Protein AF-A0A955U4Z6-F1 (afdb_monomer_lite)

Radius of gyration: 16.32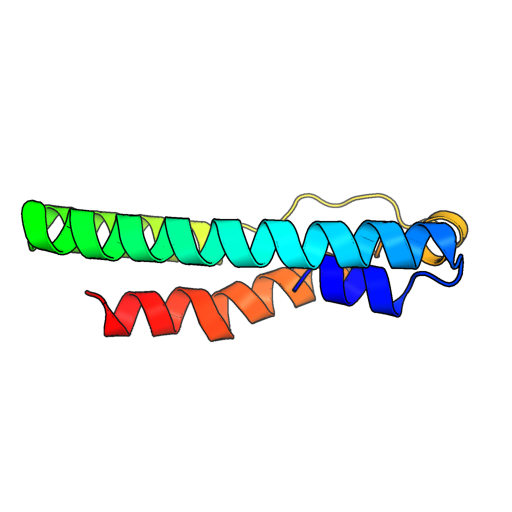 Å; chains: 1; bounding box: 37×24×41 Å

Foldseek 3Di:
DLLVQLLVQAPDPVLNVVSVVVVVVVVVVVVVVLVVLLVCCVVPPPVSLVVLLVVLVVQLVDQDDADDDDSVVSNSSDDHSVSVRVVSNCCSVVPSVVSSVVRD

Secondary structure (DSSP, 8-state):
-HHHHHHHH---HHHHHHHHHHHHHHHHHHHHHHHHHHHHHHHHHHHHHHHHHHHHHHHHH-PPPP----HHHHHTT---HHHHHHHHHHHIIIIIHHHHHHH-

Structure (mmCIF, N/CA/C/O backbone):
data_AF-A0A955U4Z6-F1
#
_entry.id   AF-A0A955U4Z6-F1
#
loop_
_atom_site.group_PDB
_atom_site.id
_atom_site.type_symbol
_atom_site.label_atom_id
_atom_site.label_alt_id
_atom_site.label_comp_id
_atom_site.label_asym_id
_atom_site.label_entity_id
_atom_site.label_seq_id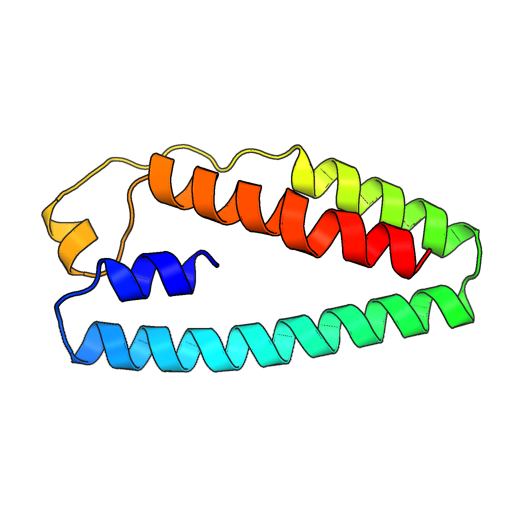
_atom_site.pdbx_PDB_ins_code
_atom_site.Cartn_x
_atom_site.Cartn_y
_atom_site.Cartn_z
_atom_site.occupancy
_atom_site.B_iso_or_equiv
_atom_site.auth_seq_id
_atom_site.auth_comp_id
_atom_site.auth_asym_id
_atom_site.auth_atom_id
_atom_site.pdbx_PDB_model_num
ATOM 1 N N . ALA A 1 1 ? 2.379 1.305 -4.139 1.00 72.56 1 ALA A N 1
ATOM 2 C CA . ALA A 1 1 ? 2.779 2.453 -4.996 1.00 72.56 1 ALA A CA 1
ATOM 3 C C . ALA A 1 1 ? 4.273 2.533 -5.298 1.00 72.56 1 ALA A C 1
ATOM 5 O O . ALA A 1 1 ? 4.604 2.851 -6.435 1.00 72.56 1 ALA A O 1
ATOM 6 N N . LEU A 1 2 ? 5.170 2.265 -4.337 1.00 80.31 2 LEU A N 1
ATOM 7 C CA . LEU A 1 2 ? 6.611 2.250 -4.613 1.00 80.31 2 LEU A CA 1
ATOM 8 C C . LEU A 1 2 ? 6.972 1.164 -5.631 1.00 80.31 2 LEU A C 1
ATOM 10 O O . LEU A 1 2 ? 7.473 1.505 -6.692 1.00 80.31 2 LEU A O 1
ATOM 14 N N . ALA A 1 3 ? 6.602 -0.096 -5.388 1.00 81.62 3 ALA A N 1
ATOM 15 C CA . ALA A 1 3 ? 6.842 -1.188 -6.336 1.00 81.62 3 ALA A CA 1
ATOM 16 C C . ALA A 1 3 ? 6.216 -0.935 -7.726 1.00 81.62 3 ALA A C 1
ATOM 18 O O . ALA A 1 3 ? 6.820 -1.236 -8.748 1.00 81.62 3 ALA A O 1
ATOM 19 N N . ALA A 1 4 ? 5.073 -0.242 -7.802 1.00 83.31 4 ALA A N 1
ATOM 20 C CA . ALA A 1 4 ? 4.504 0.194 -9.080 1.00 83.31 4 ALA A CA 1
ATOM 21 C C . ALA A 1 4 ? 5.373 1.257 -9.785 1.00 83.31 4 ALA A C 1
ATOM 23 O O . ALA A 1 4 ? 5.463 1.272 -11.009 1.00 83.31 4 ALA A O 1
ATOM 24 N N . ALA A 1 5 ? 6.023 2.151 -9.033 1.00 83.38 5 ALA A N 1
ATOM 25 C CA . ALA A 1 5 ? 7.005 3.085 -9.582 1.00 83.38 5 ALA A CA 1
ATOM 26 C C . ALA A 1 5 ? 8.297 2.374 -10.021 1.00 83.38 5 ALA A C 1
ATOM 28 O O . ALA A 1 5 ? 8.842 2.716 -11.066 1.00 83.38 5 ALA A O 1
ATOM 29 N N . GLN A 1 6 ? 8.737 1.354 -9.277 1.00 85.12 6 GLN A N 1
ATOM 30 C CA . GLN A 1 6 ? 9.868 0.493 -9.645 1.00 85.12 6 GLN A CA 1
ATOM 31 C C . GLN A 1 6 ? 9.595 -0.248 -10.956 1.00 85.12 6 GLN A C 1
ATOM 33 O O . GLN A 1 6 ? 10.416 -0.205 -11.867 1.00 85.12 6 GLN A O 1
ATOM 38 N N . LEU A 1 7 ? 8.403 -0.837 -11.095 1.00 87.12 7 LEU A N 1
ATOM 39 C CA . LEU A 1 7 ? 7.986 -1.558 -12.298 1.00 87.12 7 LEU A CA 1
ATOM 40 C C . LEU A 1 7 ? 7.933 -0.657 -13.538 1.00 87.12 7 LEU A C 1
ATOM 42 O O . LEU A 1 7 ? 8.224 -1.111 -14.641 1.00 87.12 7 LEU A O 1
ATOM 46 N N . ARG A 1 8 ? 7.567 0.622 -13.383 1.00 85.81 8 ARG A N 1
ATOM 47 C CA . ARG A 1 8 ? 7.585 1.588 -14.495 1.00 85.81 8 ARG A CA 1
ATOM 48 C C . ARG A 1 8 ? 9.001 1.936 -14.960 1.00 85.81 8 ARG A C 1
ATOM 50 O O . ARG A 1 8 ? 9.170 2.244 -16.132 1.00 85.81 8 ARG A O 1
ATOM 57 N N . GLY A 1 9 ? 9.981 1.916 -14.056 1.00 82.69 9 GLY A N 1
ATOM 58 C CA . GLY A 1 9 ? 11.381 2.222 -14.369 1.00 82.69 9 GLY A CA 1
ATOM 59 C C . GLY A 1 9 ? 12.204 1.017 -14.834 1.00 82.69 9 GLY A C 1
ATOM 60 O O . GLY A 1 9 ? 13.164 1.195 -15.575 1.00 82.69 9 GLY A O 1
ATOM 61 N N . ALA A 1 10 ? 11.829 -0.196 -14.420 1.00 86.44 10 ALA A N 1
ATOM 62 C CA . ALA A 1 10 ? 12.552 -1.419 -14.754 1.00 86.44 10 ALA A CA 1
ATOM 63 C C . ALA A 1 10 ? 12.377 -1.816 -16.229 1.00 86.44 10 ALA A C 1
ATOM 65 O O . ALA A 1 10 ? 11.247 -1.990 -16.705 1.00 86.44 10 ALA A O 1
ATOM 66 N N . THR A 1 11 ? 13.495 -2.019 -16.928 1.00 87.62 11 THR A N 1
ATOM 67 C CA . THR A 1 11 ? 13.526 -2.472 -18.330 1.00 87.62 11 THR A CA 1
ATOM 68 C C . THR A 1 11 ? 13.846 -3.959 -18.472 1.00 87.62 11 THR A C 1
ATOM 70 O O . THR A 1 11 ? 13.413 -4.580 -19.439 1.00 87.62 11 THR A O 1
ATOM 73 N N . ASP A 1 12 ? 14.555 -4.542 -17.505 1.00 88.56 12 ASP A N 1
ATOM 74 C CA . ASP A 1 12 ? 14.891 -5.967 -17.485 1.00 88.56 12 ASP A CA 1
ATOM 75 C C . ASP A 1 12 ? 13.634 -6.832 -17.227 1.00 88.56 12 ASP A C 1
ATOM 77 O O . ASP A 1 12 ? 12.949 -6.618 -16.220 1.00 88.56 12 ASP A O 1
ATOM 81 N N . PRO A 1 13 ? 13.306 -7.806 -18.099 1.00 90.00 13 PRO A N 1
ATOM 82 C CA . PRO A 1 13 ? 12.094 -8.615 -17.970 1.00 90.00 13 PRO A CA 1
ATOM 83 C C . PRO A 1 13 ? 12.062 -9.463 -16.692 1.00 90.00 13 PRO A C 1
ATOM 85 O O . PRO A 1 13 ? 11.011 -9.557 -16.064 1.00 90.00 13 PRO A O 1
ATOM 88 N N . VAL A 1 14 ? 13.201 -9.999 -16.244 1.00 91.31 14 VAL A N 1
ATOM 89 C CA . VAL A 1 14 ? 13.281 -10.799 -15.010 1.00 91.31 14 VAL A CA 1
ATOM 90 C C . VAL A 1 14 ? 13.001 -9.917 -13.797 1.00 91.31 14 VAL A C 1
ATOM 92 O O . VAL A 1 14 ? 12.239 -10.290 -12.906 1.00 91.31 14 VAL A O 1
ATOM 95 N N . VAL A 1 15 ? 13.563 -8.706 -13.774 1.00 89.12 15 VAL A N 1
ATOM 96 C CA . VAL A 1 15 ? 13.299 -7.733 -12.702 1.00 89.12 15 VAL A CA 1
ATOM 97 C C . VAL A 1 15 ? 11.819 -7.349 -12.663 1.00 89.12 15 VAL A C 1
ATOM 99 O O . VAL A 1 15 ? 11.232 -7.242 -11.585 1.00 89.12 15 VAL A O 1
ATOM 102 N N . ARG A 1 16 ? 11.190 -7.154 -13.825 1.00 91.75 16 ARG A N 1
ATOM 103 C CA . ARG A 1 16 ? 9.763 -6.815 -13.919 1.00 91.75 16 ARG A CA 1
ATOM 104 C C . ARG A 1 16 ? 8.866 -7.936 -13.396 1.00 91.75 16 ARG A C 1
ATOM 106 O O . ARG A 1 16 ? 7.914 -7.638 -12.671 1.00 91.75 16 ARG A O 1
ATOM 113 N N . ASP A 1 17 ? 9.182 -9.188 -13.711 1.00 93.81 17 ASP A N 1
ATOM 114 C CA . ASP A 1 17 ? 8.438 -10.350 -13.217 1.00 93.81 17 ASP A CA 1
ATOM 115 C C . ASP A 1 17 ? 8.536 -10.458 -11.691 1.00 93.81 17 ASP A C 1
ATOM 117 O O . ASP A 1 17 ? 7.518 -10.592 -11.009 1.00 93.81 17 ASP A O 1
ATOM 121 N N . VAL A 1 18 ? 9.738 -10.278 -11.132 1.00 92.31 18 VAL A N 1
ATOM 122 C CA . VAL A 1 18 ? 9.953 -10.263 -9.675 1.00 92.31 18 VAL A CA 1
ATOM 123 C C . VAL A 1 18 ? 9.162 -9.138 -9.002 1.00 92.31 18 VAL A C 1
ATOM 125 O O . VAL A 1 18 ? 8.453 -9.384 -8.028 1.00 92.31 18 VAL A O 1
ATOM 128 N N . ILE A 1 19 ? 9.228 -7.907 -9.524 1.00 90.62 19 ILE A N 1
ATOM 129 C CA . ILE A 1 19 ? 8.474 -6.771 -8.965 1.00 90.62 19 ILE A CA 1
ATOM 130 C C . ILE A 1 19 ? 6.960 -7.018 -9.047 1.00 90.62 19 ILE A C 1
ATOM 132 O O . ILE A 1 19 ? 6.224 -6.604 -8.153 1.00 90.62 19 ILE A O 1
ATOM 136 N N . THR A 1 20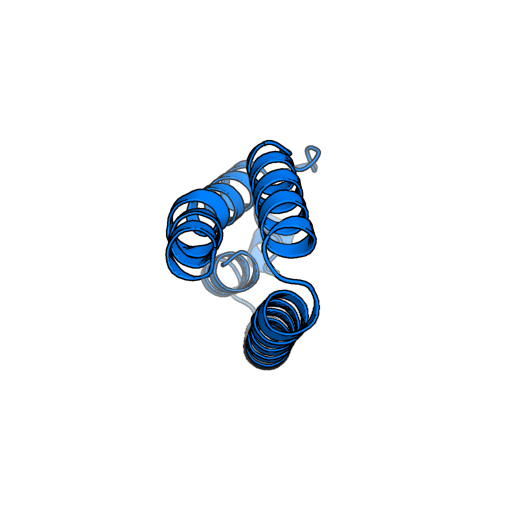 ? 6.487 -7.692 -10.096 1.00 93.00 20 THR A N 1
ATOM 137 C CA . THR A 1 20 ? 5.068 -8.046 -10.248 1.00 93.00 20 THR A CA 1
ATOM 138 C C . THR A 1 20 ? 4.625 -9.053 -9.187 1.00 93.00 20 THR A C 1
ATOM 140 O O . THR A 1 20 ? 3.563 -8.868 -8.594 1.00 93.00 20 THR A O 1
ATOM 143 N N . GLY A 1 21 ? 5.452 -10.060 -8.889 1.00 94.06 21 GLY A N 1
ATOM 144 C CA . GLY A 1 21 ? 5.221 -10.975 -7.767 1.00 94.06 21 GLY A CA 1
ATOM 145 C C . GLY A 1 21 ? 5.151 -10.236 -6.429 1.00 94.06 21 GLY A C 1
ATOM 146 O O . GLY A 1 21 ? 4.155 -10.341 -5.723 1.00 94.06 21 GLY A O 1
ATOM 147 N N . ILE A 1 22 ? 6.139 -9.380 -6.146 1.00 91.00 22 ILE A N 1
ATOM 148 C CA . ILE A 1 22 ? 6.165 -8.553 -4.925 1.00 91.00 22 ILE A CA 1
ATOM 149 C C . ILE A 1 22 ? 4.907 -7.685 -4.817 1.00 91.00 22 ILE A C 1
ATOM 151 O O . ILE A 1 22 ? 4.332 -7.557 -3.743 1.00 91.00 22 ILE A O 1
ATOM 155 N N . LEU A 1 23 ? 4.455 -7.076 -5.917 1.00 91.00 23 LEU A N 1
ATOM 156 C CA . LEU A 1 23 ? 3.244 -6.252 -5.910 1.00 91.00 23 LEU A CA 1
ATOM 157 C C . LEU A 1 23 ? 2.010 -7.032 -5.464 1.00 91.00 23 LEU A C 1
ATOM 159 O O . LEU A 1 23 ? 1.190 -6.476 -4.738 1.00 91.00 23 LEU A O 1
ATOM 163 N N . ARG A 1 24 ? 1.882 -8.289 -5.895 1.00 92.31 24 ARG A N 1
ATOM 164 C CA . ARG A 1 24 ? 0.781 -9.154 -5.480 1.00 92.31 24 ARG A CA 1
ATOM 165 C C . ARG A 1 24 ? 0.854 -9.445 -3.983 1.00 92.31 24 ARG A C 1
ATOM 167 O O . ARG A 1 24 ? -0.123 -9.186 -3.285 1.00 92.31 24 ARG A O 1
ATOM 174 N N . ASP A 1 25 ? 2.007 -9.899 -3.504 1.00 92.69 25 ASP A N 1
ATOM 175 C CA . ASP A 1 25 ? 2.203 -10.264 -2.097 1.00 92.69 25 ASP A CA 1
ATOM 176 C C . ASP A 1 25 ? 1.949 -9.062 -1.173 1.00 92.69 25 ASP A C 1
ATOM 178 O O . ASP A 1 25 ? 1.220 -9.154 -0.188 1.00 92.69 25 ASP A O 1
ATOM 182 N N . GLU A 1 26 ? 2.480 -7.889 -1.527 1.00 90.75 26 GLU A N 1
ATOM 183 C CA . GLU A 1 26 ? 2.291 -6.659 -0.751 1.00 90.75 26 GLU A CA 1
ATOM 184 C C . GLU A 1 26 ? 0.835 -6.166 -0.766 1.00 90.75 26 GLU A C 1
ATOM 186 O O . GLU A 1 26 ? 0.372 -5.570 0.207 1.00 90.75 26 GLU A O 1
ATOM 191 N N . SER A 1 27 ? 0.085 -6.412 -1.845 1.00 90.12 27 SER A N 1
ATOM 192 C CA . SER A 1 27 ? -1.352 -6.122 -1.889 1.00 90.12 27 SER A CA 1
ATOM 193 C C . SER A 1 27 ? -2.152 -7.048 -0.973 1.00 90.12 27 SER A C 1
ATOM 195 O O . SER A 1 27 ? -3.035 -6.571 -0.260 1.00 90.12 27 SER A O 1
ATOM 197 N N . GLU A 1 28 ? -1.825 -8.341 -0.948 1.00 92.50 28 GLU A N 1
ATOM 198 C CA . GLU A 1 28 ? -2.454 -9.319 -0.052 1.00 92.50 28 GLU A CA 1
ATOM 199 C C . GLU A 1 28 ? -2.130 -9.001 1.424 1.00 92.50 28 GLU A C 1
ATOM 201 O O . GLU A 1 28 ? -3.031 -8.960 2.267 1.00 92.50 28 GLU A O 1
ATOM 206 N N . HIS A 1 29 ? -0.877 -8.652 1.739 1.00 93.12 29 HIS A N 1
ATOM 207 C CA . HIS A 1 29 ? -0.479 -8.201 3.077 1.00 93.12 29 HIS A CA 1
ATOM 208 C C . HIS A 1 29 ? -1.167 -6.898 3.500 1.00 93.12 29 HIS A C 1
ATOM 210 O O . HIS A 1 29 ? -1.579 -6.765 4.655 1.00 93.12 29 HIS A O 1
ATOM 216 N N . ALA A 1 30 ? -1.310 -5.933 2.586 1.00 91.44 30 ALA A N 1
ATOM 217 C CA . ALA A 1 30 ? -2.002 -4.683 2.877 1.00 91.44 30 ALA A CA 1
ATOM 218 C C . ALA A 1 30 ? -3.480 -4.918 3.217 1.00 91.44 30 ALA A C 1
ATOM 220 O O . ALA A 1 30 ? -3.986 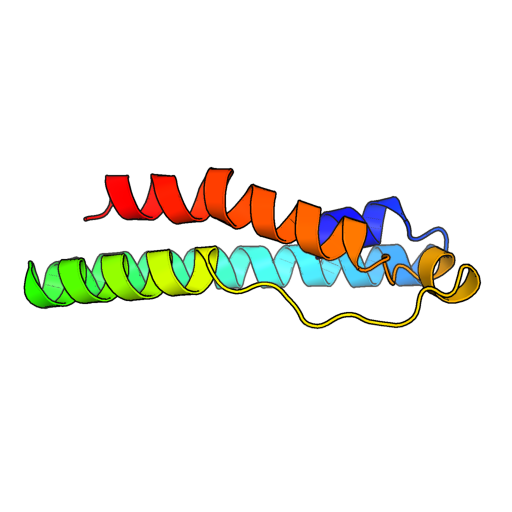-4.300 4.153 1.00 91.44 30 ALA A O 1
ATOM 221 N N . GLN A 1 31 ? -4.156 -5.825 2.503 1.00 93.56 31 GLN A N 1
ATOM 222 C CA . GLN A 1 31 ? -5.539 -6.190 2.810 1.00 93.56 31 GLN A CA 1
ATOM 223 C C . GLN A 1 31 ? -5.654 -6.786 4.218 1.00 93.56 31 GLN A C 1
ATOM 225 O O . GLN A 1 31 ? -6.435 -6.293 5.030 1.00 93.56 31 GLN A O 1
ATOM 230 N N . LEU A 1 32 ? -4.814 -7.774 4.541 1.00 96.25 32 LEU A N 1
ATOM 231 C CA . LEU A 1 32 ? -4.799 -8.396 5.866 1.00 96.25 32 LEU A CA 1
ATOM 232 C C . LEU A 1 32 ? -4.540 -7.374 6.987 1.00 96.25 32 LEU A C 1
ATOM 234 O O . LEU A 1 32 ? -5.157 -7.438 8.051 1.00 96.25 32 LEU A O 1
ATOM 238 N N . ALA A 1 33 ? -3.639 -6.414 6.761 1.00 92.94 33 ALA A N 1
ATOM 239 C CA . ALA A 1 33 ? -3.356 -5.357 7.725 1.00 92.94 33 ALA A CA 1
ATOM 240 C C . ALA A 1 33 ? -4.582 -4.461 7.982 1.00 92.94 33 ALA A C 1
ATOM 242 O O . ALA A 1 33 ? -4.849 -4.109 9.133 1.00 92.94 33 ALA A O 1
ATOM 243 N N . TRP A 1 34 ? -5.348 -4.115 6.942 1.00 92.75 34 TRP A N 1
ATOM 244 C CA . TRP A 1 34 ? -6.582 -3.341 7.099 1.00 92.75 34 TRP A CA 1
ATOM 245 C C . TRP A 1 34 ? -7.680 -4.125 7.813 1.00 92.75 34 TRP A C 1
ATOM 247 O O . TRP A 1 34 ? -8.328 -3.572 8.704 1.00 92.75 34 TRP A O 1
ATOM 257 N N . ASP A 1 35 ? -7.832 -5.413 7.507 1.00 94.94 35 ASP A N 1
ATOM 258 C CA . ASP A 1 35 ? -8.780 -6.288 8.201 1.00 94.94 35 ASP A CA 1
ATOM 259 C C . ASP A 1 35 ? -8.452 -6.376 9.701 1.00 94.94 35 ASP A C 1
ATOM 261 O O . ASP A 1 35 ? -9.339 -6.276 10.554 1.00 94.94 35 ASP A O 1
ATOM 265 N N . LEU A 1 36 ? -7.162 -6.471 10.044 1.00 94.62 36 LEU A N 1
ATOM 266 C CA . LEU A 1 36 ? -6.695 -6.454 11.431 1.00 94.62 36 LEU A CA 1
ATOM 267 C C . LEU A 1 36 ? -7.009 -5.124 12.129 1.00 94.62 36 LEU A C 1
ATOM 269 O O . LEU A 1 36 ? -7.441 -5.121 13.283 1.00 94.62 36 LEU A O 1
ATOM 273 N N . VAL A 1 37 ? -6.805 -3.994 11.448 1.00 93.19 37 VAL A N 1
ATOM 274 C CA . VAL A 1 37 ? -7.135 -2.664 11.982 1.00 93.19 37 VAL A CA 1
ATOM 275 C C . VAL A 1 37 ? -8.637 -2.544 12.244 1.00 93.19 37 VAL A C 1
ATOM 277 O O . VAL A 1 37 ? -9.025 -2.090 13.322 1.00 93.19 37 VAL A O 1
ATOM 280 N N . ALA A 1 38 ? -9.479 -2.978 11.304 1.00 92.94 38 ALA A N 1
ATOM 281 C CA . ALA A 1 38 ? -10.930 -2.966 11.458 1.00 92.94 38 ALA A CA 1
ATOM 282 C C . ALA A 1 38 ? -11.378 -3.850 12.635 1.00 92.94 38 ALA A C 1
ATOM 284 O O . ALA A 1 38 ? -12.135 -3.403 13.502 1.00 92.94 38 ALA A O 1
ATOM 285 N N . TRP A 1 39 ? -10.841 -5.070 12.730 1.00 95.06 39 TRP A N 1
ATOM 286 C CA . TRP A 1 39 ? -11.096 -5.971 13.854 1.00 95.06 39 TRP A CA 1
ATOM 287 C C . TRP A 1 39 ? -10.679 -5.349 15.195 1.00 95.06 39 TRP A C 1
ATOM 289 O O . TRP A 1 39 ? -11.468 -5.326 16.141 1.00 95.06 39 TRP A O 1
ATOM 299 N N . ALA A 1 40 ? -9.471 -4.784 15.284 1.00 94.69 40 ALA A N 1
ATOM 300 C CA . ALA A 1 40 ? -8.956 -4.200 16.521 1.00 94.69 40 ALA A CA 1
ATOM 301 C C . ALA A 1 40 ? -9.795 -3.001 16.988 1.00 94.69 40 ALA A C 1
ATOM 303 O O . ALA A 1 40 ? -10.005 -2.817 18.190 1.00 94.69 40 ALA A O 1
ATOM 304 N N . GLN A 1 41 ? -10.303 -2.193 16.054 1.00 93.44 41 GLN A N 1
ATOM 305 C CA . GLN A 1 41 ? -11.220 -1.098 16.366 1.00 93.44 41 GLN A CA 1
ATOM 306 C C . GLN A 1 41 ? -12.573 -1.606 16.866 1.00 93.44 41 GLN A C 1
ATOM 308 O O . GLN A 1 41 ? -13.087 -1.067 17.846 1.00 93.44 41 GLN A O 1
ATOM 313 N N . ALA A 1 42 ? -13.119 -2.662 16.256 1.00 92.81 42 ALA A N 1
ATOM 314 C CA . ALA A 1 42 ? -14.361 -3.278 16.715 1.00 92.81 42 ALA A CA 1
ATOM 315 C C . ALA A 1 42 ? -14.240 -3.836 18.146 1.00 92.81 42 ALA A C 1
ATOM 317 O O . ALA A 1 42 ? -15.179 -3.716 18.928 1.00 92.81 42 ALA A O 1
ATOM 318 N N . GLN A 1 43 ? -13.077 -4.391 18.515 1.00 96.75 43 GLN A N 1
ATOM 319 C CA . GLN A 1 43 ? -12.832 -4.918 19.865 1.00 96.75 43 GLN A CA 1
ATOM 320 C C . GLN A 1 43 ? -12.491 -3.831 20.898 1.00 96.75 43 GLN A C 1
ATOM 322 O O . GLN A 1 43 ? -12.914 -3.908 22.049 1.00 96.75 43 GLN A O 1
ATOM 327 N N . GLY A 1 44 ? -11.689 -2.831 20.521 1.00 93.81 44 GLY A N 1
ATOM 328 C CA . GLY A 1 44 ? -11.118 -1.857 21.460 1.00 93.81 44 GLY A CA 1
ATOM 329 C C . GLY A 1 44 ? -11.757 -0.464 21.455 1.00 93.81 44 GLY A C 1
ATOM 330 O O . GLY A 1 44 ? -11.362 0.389 22.259 1.00 93.81 44 GLY A O 1
ATOM 331 N N . GLY A 1 45 ? -12.714 -0.211 20.557 1.00 93.25 45 GLY A N 1
ATOM 332 C CA . GLY A 1 45 ? -13.499 1.021 20.477 1.00 93.25 45 GLY A CA 1
ATOM 333 C C . GLY A 1 45 ? -12.661 2.298 20.342 1.00 93.25 45 GLY A C 1
ATOM 334 O O . GLY A 1 45 ? -11.589 2.323 19.730 1.00 93.25 45 GLY A O 1
ATOM 335 N N . GLU A 1 46 ? -13.133 3.385 20.959 1.00 93.75 46 GLU A N 1
ATOM 336 C CA . GLU A 1 46 ? -12.555 4.732 20.823 1.00 93.75 46 GLU A CA 1
ATOM 337 C C . GLU A 1 46 ? -11.077 4.840 21.216 1.00 93.75 46 GLU A C 1
ATOM 339 O O . GLU A 1 46 ? -10.329 5.653 20.667 1.00 93.75 46 GLU A O 1
ATOM 344 N N . ARG A 1 47 ? -10.613 4.017 22.164 1.00 95.31 47 ARG A N 1
ATOM 345 C CA . ARG A 1 47 ? -9.196 4.012 22.549 1.00 95.31 47 ARG A CA 1
ATOM 346 C C . ARG A 1 47 ? -8.314 3.565 21.384 1.00 95.31 47 ARG A C 1
ATOM 348 O O . ARG A 1 47 ? -7.279 4.189 21.146 1.00 95.31 47 ARG A O 1
ATOM 355 N N . VAL A 1 48 ? -8.713 2.505 20.682 1.00 95.00 48 VAL A N 1
ATOM 356 C CA . VAL A 1 48 ? -7.962 1.971 19.541 1.00 95.00 48 VAL A CA 1
ATOM 357 C C . VAL A 1 48 ? -8.086 2.903 18.343 1.00 95.00 48 VAL A C 1
ATOM 359 O O . VAL A 1 48 ? -7.061 3.251 17.766 1.00 95.00 48 VAL A O 1
ATOM 362 N N . LYS A 1 49 ? -9.285 3.419 18.048 1.00 93.06 49 LYS A N 1
ATOM 363 C CA . LYS A 1 49 ? -9.497 4.423 16.989 1.00 93.06 49 LYS A CA 1
ATOM 364 C C . LYS A 1 49 ? -8.561 5.625 17.115 1.00 93.06 49 LYS A C 1
ATOM 366 O O . LYS A 1 49 ? -7.859 5.981 16.171 1.00 93.06 49 LYS A O 1
ATOM 371 N N . ARG A 1 50 ? -8.459 6.218 18.313 1.00 92.56 50 ARG A N 1
ATOM 372 C CA . ARG A 1 50 ? -7.521 7.331 18.557 1.00 92.56 50 ARG A CA 1
ATOM 373 C C . ARG A 1 50 ? -6.060 6.936 18.360 1.00 92.56 50 ARG A C 1
ATOM 375 O O . ARG A 1 50 ? -5.278 7.752 17.874 1.00 92.56 50 ARG A O 1
ATOM 382 N N . ALA A 1 51 ? -5.677 5.723 18.760 1.00 93.69 51 ALA A N 1
ATOM 383 C CA . ALA A 1 51 ? -4.320 5.233 18.550 1.00 93.69 51 ALA A CA 1
ATOM 384 C C . ALA A 1 51 ? -4.015 5.082 17.054 1.00 93.69 51 ALA A C 1
ATOM 386 O O . ALA A 1 51 ? -3.023 5.638 16.595 1.00 93.69 51 ALA A O 1
ATOM 387 N N . VAL A 1 52 ? -4.907 4.447 16.290 1.00 92.12 52 VAL A N 1
ATOM 388 C CA . VAL A 1 52 ? -4.777 4.278 14.835 1.00 92.12 52 VAL A CA 1
ATOM 389 C C . VAL A 1 52 ? -4.665 5.633 14.132 1.00 92.12 52 VAL A C 1
ATOM 391 O O . VAL A 1 52 ? -3.712 5.852 13.388 1.00 92.12 52 VAL A O 1
ATOM 394 N N . ARG A 1 53 ? -5.549 6.596 14.440 1.00 90.19 53 ARG A N 1
ATOM 395 C CA . ARG A 1 53 ? -5.475 7.960 13.878 1.00 90.19 53 ARG A CA 1
ATOM 396 C C . ARG A 1 53 ? -4.134 8.643 14.149 1.00 90.19 53 ARG A C 1
ATOM 398 O O . ARG A 1 53 ? -3.597 9.321 13.273 1.00 90.19 53 ARG A O 1
ATOM 405 N N . ARG A 1 54 ? -3.594 8.498 15.3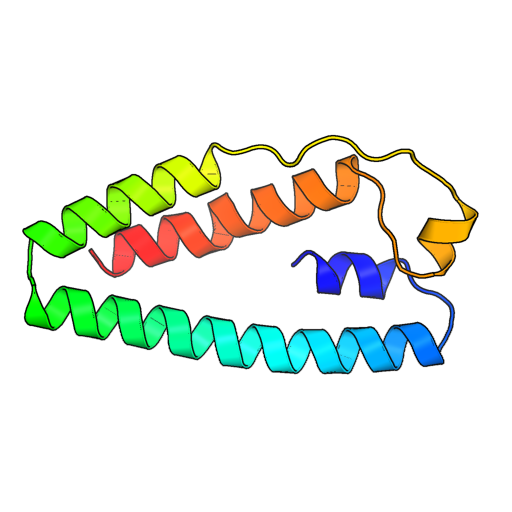63 1.00 91.06 54 ARG A N 1
ATOM 406 C CA . ARG A 1 54 ? -2.302 9.091 15.732 1.00 91.06 54 ARG A CA 1
ATOM 407 C C . ARG A 1 54 ? -1.163 8.477 14.918 1.00 91.06 54 ARG A C 1
ATOM 409 O O . ARG A 1 54 ? -0.382 9.227 14.336 1.00 91.06 54 ARG A O 1
ATOM 416 N N . GLU A 1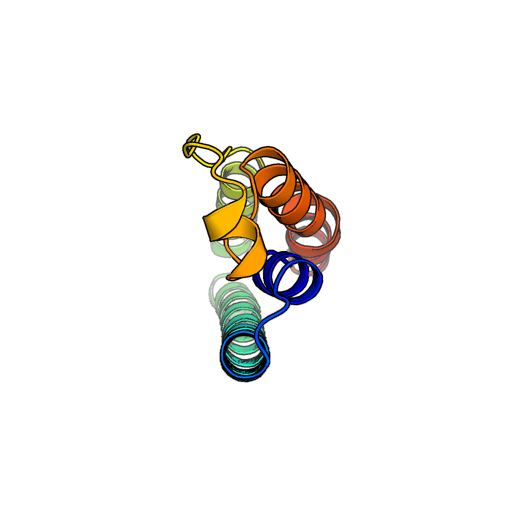 55 ? -1.086 7.150 14.855 1.00 91.12 55 GLU A N 1
ATOM 417 C CA . GLU A 1 55 ? -0.017 6.450 14.130 1.00 91.12 55 GLU A CA 1
ATOM 418 C C . GLU A 1 55 ? -0.102 6.685 12.612 1.00 91.12 55 GLU A C 1
ATOM 420 O O . GLU A 1 55 ? 0.922 6.895 11.957 1.00 91.12 55 GLU A O 1
ATOM 425 N N . ALA A 1 56 ? -1.312 6.753 12.046 1.00 87.81 56 ALA A N 1
ATOM 426 C CA . ALA A 1 56 ? -1.514 7.088 10.637 1.00 87.81 56 ALA A CA 1
ATOM 427 C C . ALA A 1 56 ? -0.968 8.489 10.310 1.00 87.81 56 ALA A C 1
ATOM 429 O O . ALA A 1 56 ? -0.196 8.655 9.365 1.00 87.81 56 ALA A O 1
ATOM 430 N N . ARG A 1 57 ? -1.277 9.493 11.146 1.00 85.38 57 ARG A N 1
ATOM 431 C CA . ARG A 1 57 ? -0.752 10.863 10.992 1.00 85.38 57 ARG A CA 1
ATOM 432 C C . ARG A 1 57 ? 0.772 10.925 11.095 1.00 85.38 57 ARG A C 1
ATOM 434 O O . ARG A 1 57 ? 1.403 11.625 10.307 1.00 85.38 57 ARG A O 1
ATOM 441 N N . GLN A 1 58 ? 1.368 10.198 12.039 1.00 85.69 58 GLN A N 1
ATOM 442 C CA . GLN A 1 58 ? 2.827 10.146 12.190 1.00 85.69 58 GLN A CA 1
ATOM 443 C C . GLN A 1 58 ? 3.507 9.481 10.989 1.00 85.69 58 GLN A C 1
ATOM 445 O O . GLN A 1 58 ? 4.545 9.953 10.528 1.00 85.69 58 GLN A O 1
ATOM 450 N N . THR A 1 59 ? 2.896 8.427 10.448 1.00 80.81 59 THR A N 1
ATOM 451 C CA . THR A 1 59 ? 3.393 7.725 9.259 1.00 80.81 59 THR A CA 1
ATOM 452 C C . THR A 1 59 ? 3.383 8.631 8.030 1.00 80.81 59 THR A C 1
ATOM 454 O O . THR A 1 59 ? 4.392 8.727 7.335 1.00 80.81 59 THR A O 1
ATOM 457 N N . VAL A 1 60 ? 2.283 9.357 7.800 1.00 74.62 60 VAL A N 1
ATOM 458 C CA . VAL A 1 60 ? 2.153 10.337 6.704 1.00 74.62 60 VAL A CA 1
ATOM 459 C C . VAL A 1 60 ? 3.213 11.444 6.806 1.00 74.62 60 VAL A C 1
ATOM 461 O O . VAL A 1 60 ? 3.721 11.909 5.789 1.00 74.62 60 VAL A O 1
ATOM 464 N N . ALA A 1 61 ? 3.577 11.851 8.025 1.00 73.31 61 ALA A N 1
ATOM 465 C CA . ALA A 1 61 ? 4.553 12.914 8.266 1.00 73.31 61 ALA A CA 1
ATOM 466 C C . ALA A 1 61 ? 6.023 12.483 8.080 1.00 73.31 61 ALA A C 1
ATOM 468 O O . ALA A 1 61 ? 6.908 13.340 8.007 1.00 73.31 61 ALA A O 1
ATOM 469 N N . LYS A 1 62 ? 6.322 11.179 8.019 1.00 73.62 62 LYS A N 1
ATOM 470 C CA . LYS A 1 62 ? 7.703 10.682 7.974 1.00 73.62 62 LYS A CA 1
ATOM 471 C C . LYS A 1 62 ? 8.231 10.636 6.539 1.00 73.62 62 LYS A C 1
ATOM 473 O O . LYS A 1 62 ? 7.817 9.807 5.733 1.00 73.62 62 LYS A O 1
ATOM 478 N N . ALA A 1 63 ? 9.209 11.486 6.229 1.00 62.97 63 ALA A N 1
ATOM 479 C CA . ALA A 1 63 ? 9.928 11.409 4.961 1.00 62.97 63 ALA A CA 1
ATOM 480 C C . ALA A 1 63 ? 10.921 10.226 4.955 1.00 62.97 63 ALA A C 1
ATOM 482 O O . ALA A 1 63 ? 11.580 9.973 5.970 1.00 62.97 63 ALA A O 1
ATOM 483 N N . PRO A 1 64 ? 11.076 9.509 3.827 1.00 64.44 64 PRO A N 1
ATOM 484 C CA . PRO A 1 64 ? 12.139 8.520 3.688 1.00 64.44 64 PRO A CA 1
ATOM 485 C C . PRO A 1 64 ? 13.522 9.204 3.676 1.00 64.44 64 PRO A C 1
ATOM 487 O O . PRO A 1 64 ? 13.641 10.328 3.172 1.00 64.44 64 PRO A O 1
ATOM 490 N N . PRO A 1 65 ? 14.573 8.540 4.195 1.00 62.78 65 PRO A N 1
ATOM 491 C CA . PRO A 1 65 ? 15.938 9.043 4.092 1.00 62.78 65 PRO A CA 1
ATOM 492 C C . PRO A 1 65 ? 16.403 9.069 2.626 1.00 62.78 65 PRO A C 1
ATOM 494 O O . PRO A 1 65 ? 15.945 8.239 1.832 1.00 62.78 65 PRO A O 1
ATOM 497 N N . PRO A 1 66 ? 17.311 9.990 2.262 1.00 59.94 66 PRO A N 1
ATOM 498 C CA . PRO A 1 66 ? 17.845 10.058 0.911 1.00 59.94 66 PRO A CA 1
ATOM 499 C C . PRO A 1 66 ? 18.770 8.871 0.578 1.00 59.94 66 PRO A C 1
ATOM 501 O O . PRO A 1 66 ? 19.475 8.352 1.445 1.00 59.94 66 PRO A O 1
ATOM 504 N N . ARG A 1 67 ? 18.785 8.460 -0.689 1.00 67.44 67 ARG A N 1
ATOM 505 C CA . ARG A 1 67 ? 19.627 7.452 -1.336 1.00 67.44 67 ARG A CA 1
ATOM 506 C C . ARG A 1 67 ? 20.323 8.078 -2.551 1.00 67.44 67 ARG A C 1
ATOM 508 O O . ARG A 1 67 ? 19.774 8.912 -3.267 1.00 67.44 67 ARG A O 1
ATOM 515 N N . ALA A 1 68 ? 21.555 7.648 -2.819 1.00 60.62 68 ALA A N 1
ATOM 516 C CA . ALA A 1 68 ? 22.298 8.105 -3.992 1.00 60.62 68 ALA A CA 1
ATOM 517 C C . ALA A 1 68 ? 21.573 7.722 -5.298 1.00 60.62 68 ALA A C 1
ATOM 519 O O . ALA A 1 68 ? 21.095 6.596 -5.449 1.00 60.62 68 ALA A O 1
ATOM 520 N N . THR A 1 69 ? 21.507 8.652 -6.254 1.00 67.88 69 THR A N 1
ATOM 521 C CA . THR A 1 69 ? 20.902 8.422 -7.572 1.00 67.88 69 THR A CA 1
ATOM 522 C C . THR A 1 69 ? 21.932 7.830 -8.531 1.00 67.88 69 THR A C 1
ATOM 524 O O . THR A 1 69 ? 22.961 8.437 -8.808 1.00 67.88 69 THR A O 1
ATOM 527 N N . ASN A 1 70 ? 21.661 6.628 -9.044 1.00 77.81 70 ASN A N 1
ATOM 528 C CA . ASN A 1 70 ? 22.496 5.957 -10.040 1.00 77.81 70 ASN A CA 1
ATOM 529 C C . ASN A 1 70 ? 21.612 5.521 -11.228 1.00 77.81 70 ASN A C 1
ATOM 531 O O . ASN A 1 70 ? 20.717 4.695 -11.031 1.00 77.81 70 ASN A O 1
ATOM 535 N N . PRO A 1 71 ? 21.846 6.043 -12.449 1.00 73.81 71 PRO A N 1
ATOM 536 C CA . PRO A 1 71 ? 21.050 5.714 -13.634 1.00 73.81 71 PRO A CA 1
ATOM 537 C C . PRO A 1 71 ? 21.000 4.218 -13.966 1.00 73.81 71 PRO A C 1
ATOM 539 O O . PRO A 1 71 ? 19.955 3.713 -14.372 1.00 73.81 71 PRO A O 1
ATOM 542 N N . THR A 1 72 ? 22.093 3.485 -13.738 1.00 79.62 72 THR A N 1
ATOM 543 C CA . THR A 1 72 ? 22.142 2.033 -13.954 1.00 79.62 72 THR A CA 1
ATOM 544 C C . THR A 1 72 ? 21.211 1.307 -12.985 1.00 79.62 72 THR A C 1
ATOM 546 O O . THR A 1 72 ? 20.489 0.400 -13.384 1.00 79.62 72 THR A O 1
ATOM 549 N N . LEU A 1 73 ? 21.145 1.743 -11.722 1.00 79.75 73 LEU A N 1
ATOM 550 C CA . LEU A 1 73 ? 20.230 1.161 -10.734 1.00 79.75 73 LEU A CA 1
ATOM 551 C C . LEU A 1 73 ? 18.759 1.426 -11.099 1.00 79.75 73 LEU A C 1
ATOM 553 O O . LEU A 1 73 ? 17.909 0.562 -10.885 1.00 79.75 73 LEU A O 1
ATOM 557 N N . MET A 1 74 ? 18.456 2.573 -11.714 1.00 79.00 74 MET A N 1
ATOM 558 C CA . MET A 1 74 ? 17.100 2.887 -12.179 1.00 79.00 74 MET A CA 1
ATOM 559 C C . MET A 1 74 ? 16.608 1.922 -13.262 1.00 79.00 74 MET A C 1
ATOM 561 O O . MET A 1 74 ? 15.460 1.486 -13.184 1.00 79.00 74 MET A O 1
ATOM 565 N N . ALA A 1 75 ? 17.471 1.527 -14.206 1.00 76.31 75 ALA A N 1
ATOM 566 C CA . ALA A 1 75 ? 17.143 0.516 -15.220 1.00 76.31 75 ALA A CA 1
ATOM 567 C C . ALA A 1 75 ? 16.820 -0.862 -14.603 1.00 76.31 75 ALA A C 1
ATOM 569 O O . ALA A 1 75 ? 16.013 -1.619 -15.144 1.00 76.31 75 ALA A O 1
ATOM 570 N N . HIS A 1 76 ? 17.374 -1.147 -13.420 1.00 82.25 76 HIS A N 1
ATOM 571 C CA . HIS A 1 76 ? 17.076 -2.330 -12.608 1.00 82.25 76 HIS A CA 1
ATOM 572 C C . HIS A 1 76 ? 15.959 -2.099 -11.572 1.00 82.25 76 HIS A C 1
ATOM 574 O O . HIS A 1 76 ? 15.858 -2.825 -10.586 1.00 82.25 76 HIS A O 1
ATOM 580 N N . GLY A 1 77 ? 15.101 -1.090 -11.765 1.00 79.19 77 GLY A N 1
ATOM 581 C CA . GLY A 1 77 ? 13.926 -0.876 -10.916 1.00 79.19 77 GLY A CA 1
ATOM 582 C C . GLY A 1 77 ? 14.228 -0.257 -9.548 1.00 79.19 77 GLY A C 1
ATOM 583 O O . GLY A 1 77 ? 13.394 -0.333 -8.643 1.00 79.19 77 GLY A O 1
ATOM 584 N N . ILE A 1 78 ? 15.392 0.374 -9.369 1.00 84.62 78 ILE A N 1
ATOM 585 C CA . ILE A 1 78 ? 15.730 1.135 -8.159 1.00 84.62 78 ILE A CA 1
ATOM 586 C C . ILE A 1 78 ? 15.496 2.633 -8.435 1.00 84.62 78 ILE A C 1
ATOM 588 O O . ILE A 1 78 ? 16.345 3.297 -9.028 1.00 84.62 78 ILE A O 1
ATOM 592 N N . PRO A 1 79 ? 14.334 3.188 -8.049 1.00 82.44 79 PRO A N 1
ATOM 593 C CA . PRO A 1 79 ? 13.949 4.562 -8.337 1.00 82.44 79 PRO A CA 1
ATOM 594 C C . PRO A 1 79 ? 14.784 5.567 -7.548 1.00 82.44 79 PRO A C 1
ATOM 596 O O . PRO A 1 79 ? 15.324 5.263 -6.484 1.00 82.44 79 PRO A O 1
ATOM 599 N N . SER A 1 80 ? 14.814 6.802 -8.048 1.00 83.12 80 SER A N 1
ATOM 600 C CA . SER A 1 80 ? 15.374 7.934 -7.315 1.00 83.12 80 SER A CA 1
ATOM 601 C C . SER A 1 80 ? 14.565 8.251 -6.055 1.00 83.12 80 SER A C 1
ATOM 603 O O . SER A 1 80 ? 13.368 7.961 -5.964 1.00 83.12 80 SER A O 1
ATOM 605 N N . ASP A 1 81 ? 15.192 8.943 -5.108 1.00 82.12 81 ASP A N 1
ATOM 606 C CA . ASP A 1 81 ? 14.524 9.427 -3.896 1.00 82.12 81 ASP A CA 1
ATOM 607 C C . ASP A 1 81 ? 13.295 10.273 -4.169 1.00 82.12 81 ASP A C 1
ATOM 609 O O . ASP A 1 81 ? 12.315 10.191 -3.432 1.00 82.12 81 ASP A O 1
ATOM 613 N N . ALA A 1 82 ? 13.354 11.106 -5.208 1.00 82.19 82 ALA A N 1
ATOM 614 C CA . ALA A 1 82 ? 12.238 11.951 -5.596 1.00 82.19 82 ALA A CA 1
ATOM 615 C C . ALA A 1 82 ? 11.022 11.086 -5.949 1.00 82.19 82 ALA A C 1
ATOM 617 O O . ALA A 1 82 ? 9.934 11.316 -5.427 1.00 82.19 82 ALA A O 1
ATOM 618 N N . VAL A 1 83 ? 11.233 10.027 -6.737 1.00 84.50 83 VAL A N 1
ATOM 619 C CA . VAL A 1 83 ? 10.181 9.080 -7.123 1.00 84.50 83 VAL A CA 1
ATOM 620 C C . VAL A 1 83 ? 9.675 8.289 -5.916 1.00 84.50 83 VAL A C 1
ATOM 622 O O . VAL A 1 83 ? 8.465 8.102 -5.781 1.00 84.50 83 VAL A O 1
ATOM 625 N N . VAL A 1 84 ? 10.561 7.852 -5.013 1.00 84.56 84 VAL A N 1
ATOM 626 C CA . VAL A 1 84 ? 10.154 7.162 -3.775 1.00 84.56 84 VAL A CA 1
ATOM 627 C C . VAL A 1 84 ? 9.300 8.075 -2.907 1.00 84.56 84 VAL A C 1
ATOM 629 O O . VAL A 1 84 ? 8.208 7.689 -2.493 1.00 84.56 84 VAL A O 1
ATOM 632 N N . ARG A 1 85 ? 9.765 9.301 -2.663 1.00 84.00 85 ARG A N 1
ATOM 633 C CA . ARG A 1 85 ? 9.071 10.293 -1.842 1.00 84.00 85 ARG A CA 1
ATOM 634 C C . ARG A 1 85 ? 7.709 10.640 -2.421 1.00 84.00 85 ARG A C 1
ATOM 636 O O . ARG A 1 85 ? 6.729 10.636 -1.688 1.00 84.00 85 ARG A O 1
ATOM 643 N N . GLU A 1 86 ? 7.629 10.876 -3.726 1.00 85.75 86 GLU A N 1
ATOM 644 C CA . GLU A 1 86 ? 6.370 11.146 -4.418 1.00 85.75 86 GLU A CA 1
ATOM 645 C C . GLU A 1 86 ? 5.420 9.939 -4.355 1.00 85.75 86 GLU A C 1
ATOM 647 O O . GLU A 1 86 ? 4.226 10.087 -4.099 1.00 85.75 86 GLU A O 1
ATOM 652 N N . ALA A 1 87 ? 5.924 8.717 -4.563 1.00 87.19 87 ALA A N 1
ATOM 653 C CA . ALA A 1 87 ? 5.119 7.501 -4.464 1.00 87.19 87 ALA A CA 1
ATOM 654 C C . ALA A 1 87 ? 4.567 7.278 -3.048 1.00 87.19 87 ALA A C 1
ATOM 656 O O . ALA A 1 87 ? 3.396 6.923 -2.913 1.00 87.19 87 ALA A O 1
ATOM 657 N N . LEU A 1 88 ? 5.379 7.501 -2.012 1.00 86.12 88 LEU A N 1
ATOM 658 C CA . LEU A 1 88 ? 4.950 7.389 -0.618 1.00 86.12 88 LEU A CA 1
ATOM 659 C C . LEU A 1 88 ? 3.966 8.497 -0.240 1.00 86.12 88 LEU A C 1
ATOM 661 O O . LEU A 1 88 ? 2.923 8.194 0.332 1.00 86.12 88 LEU A O 1
ATOM 665 N N . ALA A 1 89 ? 4.238 9.748 -0.623 1.00 85.25 89 ALA A N 1
ATOM 666 C CA . ALA A 1 89 ? 3.338 10.871 -0.373 1.00 85.25 89 ALA A CA 1
ATOM 667 C C . ALA A 1 89 ? 1.952 10.632 -0.990 1.00 85.25 89 ALA A C 1
ATOM 669 O O . ALA A 1 89 ? 0.947 10.826 -0.315 1.00 85.25 89 ALA A O 1
ATOM 670 N N . ARG A 1 90 ? 1.890 10.123 -2.230 1.00 87.44 90 ARG A N 1
ATOM 671 C CA . ARG A 1 90 ? 0.620 9.768 -2.888 1.00 87.44 90 ARG A CA 1
ATOM 672 C C . ARG A 1 90 ? -0.173 8.700 -2.139 1.00 87.44 90 ARG A C 1
ATOM 674 O O . ARG A 1 90 ? -1.389 8.802 -2.070 1.00 87.44 90 ARG A O 1
ATOM 681 N N . VAL A 1 91 ? 0.482 7.675 -1.591 1.00 88.50 91 VAL A N 1
ATOM 682 C CA . VAL A 1 91 ? -0.213 6.643 -0.793 1.00 88.50 91 VAL A CA 1
ATOM 683 C C . VAL A 1 91 ? -0.684 7.212 0.532 1.00 88.50 91 VAL A C 1
ATOM 685 O O . VAL A 1 91 ? -1.802 6.942 0.959 1.00 88.50 91 VAL A O 1
ATOM 688 N N . ALA A 1 92 ? 0.163 8.012 1.170 1.00 86.50 92 ALA A N 1
ATOM 689 C CA . ALA A 1 92 ? -0.137 8.634 2.442 1.00 86.50 92 ALA A CA 1
ATOM 690 C C . ALA A 1 92 ? -1.400 9.509 2.350 1.00 86.50 92 ALA A C 1
ATOM 692 O O . ALA A 1 92 ? -2.302 9.367 3.172 1.00 86.50 92 ALA A O 1
ATOM 693 N N . THR A 1 93 ? -1.497 10.357 1.321 1.00 86.00 93 THR A N 1
ATOM 694 C CA . THR A 1 93 ? -2.626 11.282 1.145 1.00 86.00 93 THR A CA 1
ATOM 695 C C . THR A 1 93 ? -3.823 10.672 0.423 1.00 86.00 93 THR A C 1
ATOM 697 O O . THR A 1 93 ? -4.951 11.041 0.725 1.00 86.00 93 THR A O 1
ATOM 700 N N . GLY A 1 94 ? -3.602 9.759 -0.524 1.00 88.25 94 GLY A N 1
ATOM 701 C CA . GLY A 1 94 ? -4.662 9.196 -1.365 1.00 88.25 94 GLY A CA 1
ATOM 702 C C . GLY A 1 94 ? -5.267 7.889 -0.857 1.00 88.25 94 GLY A C 1
ATOM 703 O O . GLY A 1 94 ? -6.317 7.496 -1.348 1.00 88.25 94 GLY A O 1
ATOM 704 N N . VAL A 1 95 ? -4.614 7.205 0.089 1.00 88.88 95 VAL A N 1
ATOM 705 C CA . VAL A 1 95 ? -5.076 5.910 0.619 1.00 88.88 95 VAL A CA 1
ATOM 706 C C . VAL A 1 95 ? -5.087 5.921 2.144 1.00 88.88 95 VAL A C 1
ATOM 708 O O . VAL A 1 95 ? -6.141 5.792 2.746 1.00 88.88 95 VAL A O 1
ATOM 711 N N . ILE A 1 96 ? -3.937 6.129 2.794 1.00 88.44 96 ILE A N 1
ATOM 712 C CA . ILE A 1 96 ? -3.826 5.944 4.252 1.00 88.44 96 ILE A CA 1
ATOM 713 C C . ILE A 1 96 ? -4.709 6.937 5.013 1.00 88.44 96 ILE A C 1
ATOM 715 O O . ILE A 1 96 ? -5.476 6.522 5.879 1.00 88.44 96 ILE A O 1
ATOM 719 N N . ALA A 1 97 ? -4.602 8.233 4.707 1.00 86.12 97 ALA A N 1
ATOM 720 C CA . ALA A 1 97 ? -5.406 9.264 5.356 1.00 86.12 97 ALA A CA 1
ATOM 721 C C . ALA A 1 97 ? -6.925 9.039 5.181 1.00 86.12 97 ALA A C 1
ATOM 723 O O . ALA A 1 97 ? -7.592 8.880 6.204 1.00 86.12 97 ALA A O 1
ATOM 724 N N . PRO A 1 98 ? -7.476 8.936 3.952 1.00 88.19 98 PRO A N 1
ATOM 725 C CA . PRO A 1 98 ? -8.916 8.746 3.772 1.00 88.19 98 PRO A CA 1
ATOM 726 C C . PRO A 1 98 ? -9.423 7.420 4.354 1.00 88.19 98 PRO A C 1
ATOM 728 O O . PRO A 1 98 ? -10.433 7.424 5.048 1.00 88.19 98 PRO A O 1
ATOM 731 N N . SER A 1 99 ? -8.704 6.302 4.181 1.00 88.50 99 SER A N 1
ATOM 732 C CA . SER A 1 99 ? -9.120 5.015 4.765 1.00 88.50 99 SER A CA 1
ATOM 733 C C . SER A 1 99 ? -9.132 5.046 6.295 1.00 88.50 99 SER A C 1
ATOM 735 O O . SER A 1 99 ? -9.976 4.417 6.928 1.00 88.50 99 SER A O 1
ATOM 737 N N . THR A 1 100 ? -8.218 5.796 6.915 1.00 86.06 100 THR A N 1
ATOM 738 C CA . THR A 1 100 ? -8.219 5.969 8.374 1.00 86.06 100 THR A CA 1
ATOM 739 C C . THR A 1 100 ? -9.410 6.804 8.844 1.00 86.06 100 THR A C 1
ATOM 741 O O . THR A 1 100 ? -9.984 6.493 9.890 1.00 86.06 100 THR A O 1
ATOM 744 N N . ASP A 1 101 ? -9.775 7.845 8.092 1.00 83.44 101 ASP A N 1
ATOM 745 C CA . ASP A 1 101 ? -10.910 8.718 8.406 1.00 83.44 101 ASP A CA 1
ATOM 746 C C . ASP A 1 101 ? -12.261 8.006 8.224 1.00 83.44 101 ASP A C 1
ATOM 748 O O . ASP A 1 101 ? -13.177 8.259 8.998 1.00 83.44 101 ASP A O 1
ATOM 752 N N . GLU A 1 102 ? -12.384 7.091 7.256 1.00 83.88 102 GLU A N 1
ATOM 753 C CA . GLU A 1 102 ? -13.589 6.263 7.071 1.00 83.88 102 GLU A CA 1
ATOM 754 C C . GLU A 1 102 ? -13.756 5.198 8.164 1.00 83.88 102 GLU A C 1
ATOM 756 O O . GLU A 1 102 ? -14.875 4.915 8.592 1.00 83.88 102 GLU A O 1
ATOM 761 N N . LEU A 1 103 ? -12.654 4.587 8.613 1.00 76.50 103 LEU A N 1
ATOM 762 C CA . LEU A 1 103 ? -12.696 3.491 9.587 1.00 76.50 103 LEU A CA 1
ATOM 763 C C . LEU A 1 103 ? -12.919 3.965 11.030 1.00 76.50 103 LEU A C 1
ATOM 765 O O . LEU A 1 103 ? -13.537 3.250 11.822 1.00 76.50 103 LEU A O 1
ATOM 769 N N . CYS A 1 104 ? -12.392 5.136 11.394 1.00 70.56 104 CYS A N 1
ATOM 770 C CA . CYS A 1 104 ? -12.434 5.634 12.769 1.00 70.56 104 CYS A CA 1
ATOM 771 C C . CYS A 1 104 ? -13.616 6.572 12.987 1.00 70.56 104 CYS A C 1
ATOM 773 O O . CYS A 1 104 ? -14.318 6.400 14.008 1.00 70.56 104 CYS A O 1
#

Sequence (104 aa):
ALAAAQLRGATDPVVRDVITGILRDESEHAQLAWDLVAWAQAQGGERVKRAVRREARQTVAKAPPPRATNPTLMAHGIPSDAVVREALARVATGVIAPSTDELC

pLDDT: mean 85.75, std 8.39, range [59.94, 96.75]